Protein AF-A0A2V5QL11-F1 (afdb_monomer_lite)

Secondary structure (DSSP, 8-state):
--EEEE-SSSEEEEEEP-TT--TTHHHHTTHHHHHHHHHHTTSEEEEEE---TTTTTT-TTS-HHHHHHHHHHHHHHIIIIIHHHHHHHH--TTPPPEEEESTHHHHHHHH-

Sequence (112 aa):
MGVAIYGNYGGPILAFPTSCGDESEMEGQSMIRTLSPYIEQGRIRIFCINGVQSDSFNNKGAHPFHRSWMQAQYDAYVANEVFPFIDSQCQTPGIGIATLGASLGAYHAANT

pLDDT: mean 95.73, std 3.09, range [77.44, 98.44]

Foldseek 3Di:
DDKDKFAQAAQAEEFEEAVVDAQCRCVVVCVCVVCVVCRVVRHYMYIGGGDQCCQAPVVPVDDNVRNVVSVVVVVCCCVPPVVVVVCVSHVDPPRDYQYDYDHVSVVVSVPD

Structure (mmCIF, N/CA/C/O backbone):
data_AF-A0A2V5QL11-F1
#
_entry.id   AF-A0A2V5QL11-F1
#
loop_
_atom_site.group_PDB
_atom_site.id
_atom_site.type_symbol
_atom_site.label_atom_id
_atom_site.label_alt_id
_atom_site.label_comp_id
_atom_site.label_asym_id
_atom_site.label_entity_id
_atom_site.label_seq_id
_atom_site.pdbx_PDB_ins_code
_atom_site.Cartn_x
_atom_site.Cartn_y
_atom_site.Cartn_z
_atom_site.occupancy
_atom_site.B_iso_or_equiv
_atom_site.auth_seq_id
_atom_site.auth_comp_id
_atom_site.auth_asym_id
_atom_site.auth_atom_id
_atom_site.pdbx_PDB_model_num
ATOM 1 N N . MET A 1 1 ? 12.010 -0.251 3.683 1.00 77.44 1 MET A N 1
ATOM 2 C CA . MET A 1 1 ? 11.286 0.928 3.151 1.00 77.44 1 MET A CA 1
ATOM 3 C C . MET A 1 1 ? 10.489 1.546 4.296 1.00 77.44 1 MET A C 1
ATOM 5 O O . MET A 1 1 ? 10.244 0.836 5.265 1.00 77.44 1 MET A O 1
ATOM 9 N N . GLY A 1 2 ? 10.173 2.844 4.251 1.00 84.81 2 GLY A N 1
ATOM 10 C CA . GLY A 1 2 ? 9.395 3.508 5.306 1.00 84.81 2 GLY A CA 1
ATOM 11 C C . GLY A 1 2 ? 7.898 3.185 5.235 1.00 84.81 2 GLY A C 1
ATOM 12 O O . GLY A 1 2 ? 7.394 2.803 4.176 1.00 84.81 2 GLY A O 1
ATOM 13 N N . VAL A 1 3 ? 7.200 3.332 6.368 1.00 96.00 3 VAL A N 1
ATOM 14 C CA . VAL A 1 3 ? 5.732 3.267 6.463 1.00 96.00 3 VAL A CA 1
ATOM 15 C C . VAL A 1 3 ? 5.245 4.482 7.252 1.00 96.00 3 VAL A C 1
ATOM 17 O O . VAL A 1 3 ? 5.572 4.618 8.432 1.00 96.00 3 VAL A O 1
ATOM 20 N N . ALA A 1 4 ? 4.465 5.356 6.618 1.00 97.50 4 ALA A N 1
ATOM 21 C CA . ALA A 1 4 ? 3.793 6.461 7.298 1.00 97.50 4 ALA A CA 1
ATOM 22 C C . ALA A 1 4 ? 2.420 5.995 7.801 1.00 97.50 4 ALA A C 1
ATOM 24 O O . ALA A 1 4 ? 1.672 5.340 7.075 1.00 97.50 4 ALA A O 1
ATOM 25 N N . ILE A 1 5 ? 2.094 6.301 9.058 1.00 97.88 5 ILE A N 1
ATOM 26 C CA . ILE A 1 5 ? 0.895 5.785 9.729 1.00 97.88 5 ILE A CA 1
ATOM 27 C C . ILE A 1 5 ? 0.055 6.953 10.223 1.00 97.88 5 ILE A C 1
ATOM 29 O O . ILE A 1 5 ? 0.537 7.795 10.980 1.00 97.88 5 ILE A O 1
ATOM 33 N N . TYR A 1 6 ? -1.220 6.959 9.845 1.00 98.06 6 TYR A N 1
ATOM 34 C CA . TYR A 1 6 ? -2.176 7.988 10.232 1.00 98.06 6 TYR A CA 1
ATOM 35 C C . TYR A 1 6 ? -3.384 7.352 10.925 1.00 98.06 6 TYR A C 1
ATOM 37 O O . TYR A 1 6 ? -4.075 6.502 10.359 1.00 98.06 6 TYR A O 1
ATOM 45 N N . GLY A 1 7 ? -3.646 7.791 12.158 1.00 96.69 7 GLY A N 1
ATOM 46 C CA . GLY A 1 7 ? -4.711 7.269 13.014 1.00 96.69 7 GLY A CA 1
ATOM 47 C C . GLY A 1 7 ? -4.247 6.198 14.001 1.00 96.69 7 GLY A C 1
ATOM 48 O O . GLY A 1 7 ? -3.243 5.514 13.797 1.00 96.69 7 GLY A O 1
ATOM 49 N N . ASN A 1 8 ? -5.021 6.051 15.078 1.00 94.38 8 ASN A N 1
ATOM 50 C CA . ASN A 1 8 ? -4.753 5.091 16.156 1.00 94.38 8 ASN A CA 1
ATOM 51 C C . ASN A 1 8 ? -5.666 3.856 16.086 1.00 94.38 8 ASN A C 1
ATOM 53 O O . ASN A 1 8 ? -5.244 2.760 16.442 1.00 9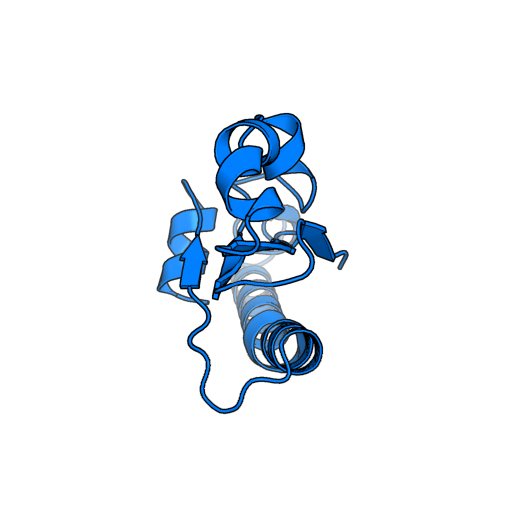4.38 8 ASN A O 1
ATOM 57 N N . TYR A 1 9 ? -6.899 4.024 15.600 1.00 93.50 9 TYR A N 1
ATOM 58 C CA . TYR A 1 9 ? -7.943 2.996 15.562 1.00 93.50 9 TYR A CA 1
ATOM 59 C C . TYR A 1 9 ? -8.727 3.067 14.248 1.00 93.50 9 TYR A C 1
ATOM 61 O O . TYR A 1 9 ? -8.706 4.095 13.572 1.00 93.50 9 TYR A O 1
ATOM 69 N N . GLY A 1 10 ? -9.440 1.992 13.912 1.00 95.25 10 GLY A N 1
ATOM 70 C CA . GLY A 1 10 ? -10.336 1.928 12.756 1.00 95.25 10 GLY A CA 1
ATOM 71 C C . GLY A 1 10 ? -9.971 0.836 11.759 1.00 95.25 10 GLY A C 1
ATOM 72 O O . GLY A 1 10 ? -9.027 0.074 11.968 1.00 95.25 10 GLY A O 1
ATOM 73 N N . GLY A 1 11 ? -10.740 0.765 10.669 1.00 97.56 11 GLY A N 1
ATOM 74 C CA . GLY A 1 11 ? -10.472 -0.162 9.571 1.00 97.56 11 GLY A CA 1
ATOM 75 C C . GLY A 1 11 ? -9.126 0.156 8.904 1.00 97.56 11 GLY A C 1
ATOM 76 O O . GLY A 1 11 ? -8.943 1.304 8.482 1.00 97.56 11 GLY A O 1
ATOM 77 N N . PRO A 1 12 ? -8.186 -0.804 8.824 1.00 98.06 12 PRO A N 1
ATOM 78 C CA . PRO A 1 12 ? -6.879 -0.574 8.227 1.00 98.06 12 PRO A CA 1
ATOM 79 C C . PRO A 1 12 ? -6.975 -0.435 6.707 1.00 98.06 12 PRO A C 1
ATOM 81 O O . PRO A 1 12 ? -7.619 -1.236 6.026 1.00 98.06 12 PRO A O 1
ATOM 84 N N . ILE A 1 13 ? -6.297 0.583 6.184 1.00 98.44 13 ILE A N 1
ATOM 85 C CA . ILE A 1 13 ? -6.163 0.868 4.758 1.00 98.44 13 ILE A CA 1
ATOM 86 C C . ILE A 1 13 ? -4.673 0.913 4.418 1.00 98.44 13 ILE A C 1
ATOM 88 O O . ILE A 1 13 ? -3.958 1.779 4.920 1.00 98.44 13 ILE A O 1
ATOM 92 N N . LEU A 1 14 ? -4.214 0.012 3.553 1.00 98.38 14 LEU A N 1
ATOM 93 C CA . LEU A 1 14 ? -2.885 0.053 2.949 1.00 98.38 14 LEU A CA 1
ATOM 94 C C . LEU A 1 14 ? -2.926 0.925 1.687 1.00 98.38 14 LEU A C 1
ATOM 96 O O . LEU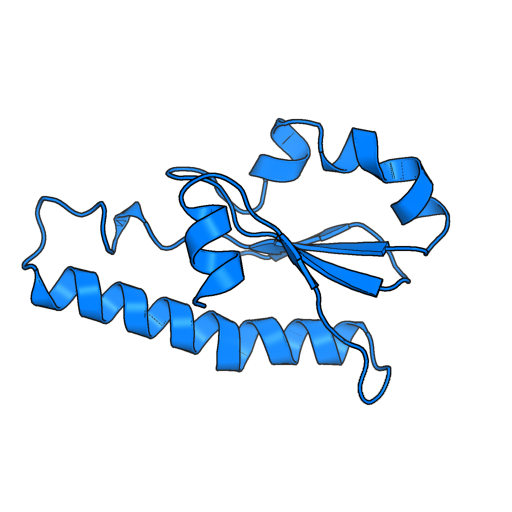 A 1 14 ? -3.621 0.604 0.723 1.00 98.38 14 LEU A O 1
ATOM 100 N N . ALA A 1 15 ? -2.188 2.029 1.702 1.00 98.19 15 ALA A N 1
ATOM 101 C CA . ALA A 1 15 ? -2.123 3.011 0.633 1.00 98.19 15 ALA A CA 1
ATOM 102 C C . ALA A 1 15 ? -0.819 2.875 -0.169 1.00 98.19 15 ALA A C 1
ATOM 104 O O . ALA A 1 15 ? 0.279 3.058 0.364 1.00 98.19 15 ALA A O 1
ATOM 105 N N . PHE A 1 16 ? -0.963 2.593 -1.462 1.00 97.81 16 PHE A N 1
ATOM 106 C CA . PHE A 1 16 ? 0.127 2.535 -2.429 1.00 97.81 16 PHE A CA 1
ATOM 107 C C . PHE A 1 16 ? 0.303 3.889 -3.134 1.00 97.81 16 PHE A C 1
ATOM 109 O O . PHE A 1 16 ? -0.697 4.498 -3.542 1.00 97.81 16 PHE A O 1
ATOM 116 N N . PRO A 1 17 ? 1.550 4.346 -3.328 1.00 96.50 17 PRO A N 1
ATOM 117 C CA . PRO A 1 17 ? 1.832 5.599 -4.010 1.00 96.50 17 PRO A CA 1
ATOM 118 C C . PRO A 1 17 ? 1.611 5.464 -5.520 1.00 96.50 17 PRO A C 1
ATOM 120 O O . PRO A 1 17 ? 1.582 4.364 -6.085 1.00 96.50 17 PRO A O 1
ATOM 123 N N . THR A 1 18 ? 1.463 6.594 -6.202 1.00 95.12 18 THR A N 1
ATOM 124 C CA . THR A 1 18 ? 1.505 6.645 -7.662 1.00 95.12 18 THR A CA 1
ATOM 125 C C . THR A 1 18 ? 2.942 6.453 -8.170 1.00 95.12 18 THR A C 1
ATOM 127 O O . THR A 1 18 ? 3.905 6.311 -7.413 1.00 95.12 18 THR A O 1
ATOM 130 N N . SER A 1 19 ? 3.118 6.418 -9.493 1.00 90.62 19 SER A N 1
ATOM 131 C CA . SER A 1 19 ? 4.455 6.375 -10.093 1.00 90.62 19 SER A CA 1
ATOM 132 C C . SER A 1 19 ? 5.309 7.555 -9.617 1.00 90.62 19 SER A C 1
ATOM 134 O O . SER A 1 19 ? 4.898 8.701 -9.765 1.00 90.62 19 SER A O 1
ATOM 136 N N . CYS A 1 20 ? 6.526 7.267 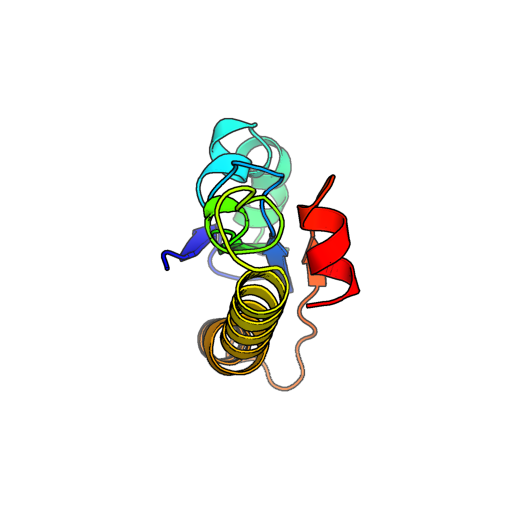-9.144 1.00 85.38 20 CYS A N 1
ATOM 137 C CA . CYS A 1 20 ? 7.471 8.246 -8.580 1.00 85.38 20 CYS A CA 1
ATOM 138 C C . CYS A 1 20 ? 7.034 8.892 -7.254 1.00 85.38 20 CYS A C 1
ATOM 140 O O . CYS A 1 20 ? 7.701 9.823 -6.806 1.00 85.38 20 CYS A O 1
ATOM 142 N N . GLY A 1 21 ? 5.948 8.420 -6.646 1.00 92.44 21 GLY A N 1
ATOM 143 C CA . GLY A 1 21 ? 5.586 8.777 -5.284 1.00 92.44 21 GLY A CA 1
ATOM 144 C C . GLY A 1 21 ? 6.263 7.893 -4.242 1.00 92.44 21 GLY A C 1
ATOM 145 O O . GLY A 1 21 ? 6.974 6.939 -4.565 1.00 92.44 21 GLY A O 1
ATOM 146 N N . ASP A 1 22 ? 6.009 8.224 -2.983 1.00 94.50 22 ASP A N 1
ATOM 147 C CA . ASP A 1 22 ? 6.547 7.557 -1.804 1.00 94.50 22 ASP A CA 1
ATOM 148 C C . ASP A 1 22 ? 5.507 7.547 -0.667 1.00 94.50 22 ASP A C 1
ATOM 150 O O . ASP A 1 22 ? 4.350 7.939 -0.848 1.00 94.50 22 ASP A O 1
ATOM 154 N N . GLU A 1 23 ? 5.906 7.107 0.525 1.00 96.44 23 GLU A N 1
ATOM 155 C CA . GLU A 1 23 ? 5.025 7.035 1.692 1.00 96.44 23 GLU A CA 1
ATOM 156 C C . GLU A 1 23 ? 4.425 8.391 2.121 1.00 96.44 23 GLU A C 1
ATOM 158 O O . GLU A 1 23 ? 3.407 8.410 2.815 1.00 96.44 23 GLU A O 1
ATOM 163 N N . SER A 1 24 ? 5.012 9.518 1.703 1.00 96.38 24 SER A N 1
ATOM 164 C CA . SER A 1 24 ? 4.547 10.871 2.030 1.00 96.38 24 SER A CA 1
ATOM 165 C C . SER A 1 24 ? 3.538 11.430 1.022 1.00 96.38 24 SER A C 1
ATOM 167 O O . SER A 1 24 ? 2.891 12.446 1.292 1.00 96.38 24 SER A O 1
ATOM 169 N N . GLU A 1 25 ? 3.346 10.766 -0.123 1.00 96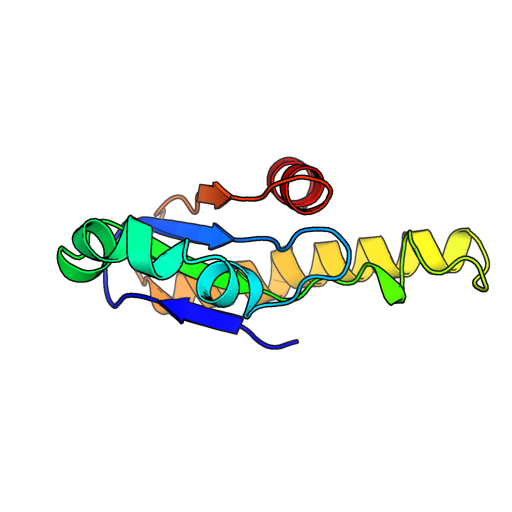.25 25 GLU A N 1
ATOM 170 C CA . GLU A 1 25 ? 2.532 11.277 -1.229 1.00 96.25 25 GLU A CA 1
ATOM 171 C C . GLU A 1 25 ? 1.093 11.597 -0.801 1.00 96.25 25 GLU A C 1
ATOM 173 O O . GLU A 1 25 ? 0.555 12.649 -1.151 1.00 96.25 25 GLU A O 1
ATOM 178 N N . MET A 1 26 ? 0.476 10.721 -0.004 1.00 96.81 26 MET A N 1
ATOM 179 C CA . MET A 1 26 ? -0.902 10.909 0.462 1.00 96.81 26 MET A CA 1
ATOM 180 C C . MET A 1 26 ? -1.049 12.157 1.340 1.00 96.81 26 MET A C 1
ATOM 182 O O . MET A 1 26 ? -2.067 12.850 1.279 1.00 96.81 26 MET A O 1
ATOM 186 N N . GLU A 1 27 ? -0.045 12.468 2.158 1.00 96.50 27 GLU A N 1
ATOM 187 C CA . GLU A 1 27 ? -0.030 13.692 2.959 1.00 96.50 27 GLU A CA 1
ATOM 188 C C . GLU A 1 27 ? 0.246 14.914 2.081 1.00 96.50 27 GLU A C 1
ATOM 190 O O . GLU A 1 27 ? -0.521 15.880 2.121 1.00 96.50 27 GLU A O 1
ATOM 195 N N . GLY A 1 28 ? 1.264 14.837 1.219 1.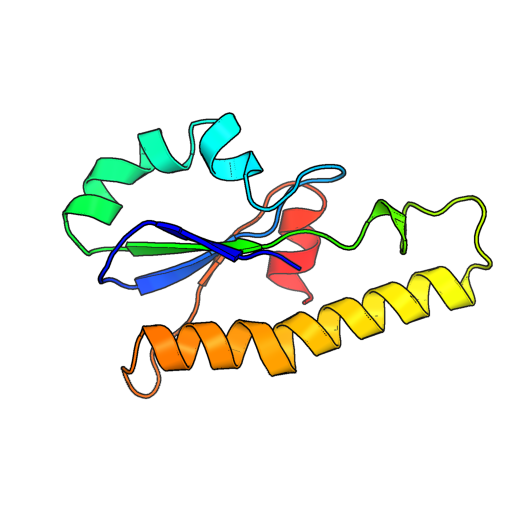00 96.56 28 GLY A N 1
ATOM 196 C CA . GLY A 1 28 ? 1.631 15.906 0.288 1.00 96.56 28 GLY A CA 1
ATOM 197 C C . GLY A 1 28 ? 0.495 16.303 -0.661 1.00 96.56 28 GLY A C 1
ATOM 198 O O . GLY A 1 28 ? 0.342 17.480 -0.986 1.00 96.56 28 GLY A O 1
ATOM 199 N N . GLN A 1 29 ? -0.360 15.353 -1.047 1.00 96.12 29 GLN A N 1
ATOM 200 C CA . GLN A 1 29 ? -1.540 15.584 -1.890 1.00 96.12 29 GLN A CA 1
ATOM 201 C C . GLN A 1 29 ? -2.828 15.850 -1.095 1.00 96.12 29 GLN A C 1
ATOM 203 O O . GLN A 1 29 ? -3.925 15.828 -1.650 1.00 96.12 29 GLN A O 1
ATOM 208 N N . SER A 1 30 ? -2.722 16.139 0.206 1.00 97.06 30 SER A N 1
ATOM 209 C CA . SER A 1 30 ? -3.856 16.452 1.086 1.00 97.06 30 SER A CA 1
ATOM 210 C C . SER A 1 30 ? -4.886 15.328 1.260 1.00 97.06 30 SER A C 1
ATOM 212 O O . SER A 1 30 ? -5.957 15.581 1.811 1.00 97.06 30 SER A O 1
ATOM 214 N N . MET A 1 31 ? -4.591 14.084 0.867 1.00 97.19 31 MET A N 1
ATOM 215 C CA . MET A 1 31 ? -5.500 12.951 1.083 1.00 97.19 31 MET A CA 1
ATOM 216 C C . MET A 1 31 ? -5.715 12.710 2.579 1.00 97.19 31 MET A C 1
ATOM 218 O O . MET A 1 31 ? -6.853 12.593 3.031 1.00 97.19 31 MET A O 1
ATOM 222 N N . ILE A 1 32 ? -4.635 12.739 3.368 1.00 97.88 32 ILE A N 1
ATOM 223 C CA . ILE A 1 32 ? -4.710 12.600 4.831 1.00 97.88 32 ILE A CA 1
ATOM 224 C C . ILE A 1 32 ? -5.553 13.719 5.446 1.00 97.88 32 ILE A C 1
ATOM 226 O O . ILE A 1 32 ? -6.426 13.453 6.268 1.00 97.88 32 ILE A O 1
ATOM 230 N N . ARG A 1 33 ? -5.358 14.967 4.999 1.00 98.06 33 ARG A N 1
ATOM 231 C CA . ARG A 1 33 ? -6.154 16.114 5.456 1.00 98.06 33 ARG A CA 1
ATOM 232 C C . ARG A 1 33 ? -7.634 15.958 5.107 1.00 98.06 33 ARG A C 1
ATOM 234 O O . ARG A 1 33 ? -8.483 16.217 5.951 1.00 98.06 33 ARG A O 1
ATOM 241 N N . THR A 1 34 ? -7.953 15.535 3.887 1.00 98.19 34 THR A N 1
ATOM 242 C CA . THR A 1 34 ? -9.338 15.309 3.446 1.00 98.19 34 THR A CA 1
ATOM 243 C C . THR A 1 34 ? -10.016 14.202 4.256 1.00 98.19 34 THR A C 1
ATOM 245 O O . THR A 1 34 ? -11.208 14.290 4.551 1.00 98.19 34 THR A O 1
ATOM 248 N N . LEU A 1 35 ? -9.263 13.174 4.649 1.00 97.81 35 LEU A N 1
ATOM 249 C CA . LEU A 1 35 ? -9.763 12.035 5.416 1.00 97.81 35 LEU A CA 1
ATOM 250 C C . LEU A 1 35 ? -9.676 12.222 6.939 1.00 97.81 35 LEU A C 1
ATOM 252 O O . LEU A 1 35 ? -10.176 11.364 7.672 1.00 97.81 35 LEU A O 1
ATOM 256 N N . SER A 1 36 ? -9.109 13.334 7.423 1.00 98.00 36 SER A N 1
ATOM 257 C CA . SER A 1 36 ? -8.861 13.566 8.851 1.00 98.00 36 SER A CA 1
ATOM 258 C C . SER A 1 36 ? -10.098 13.374 9.735 1.00 98.00 36 SER A C 1
ATOM 260 O O . SER A 1 36 ? -9.960 12.696 10.750 1.00 98.00 36 SER A O 1
ATOM 262 N N . PRO A 1 37 ? -11.327 13.788 9.345 1.00 98.38 37 PRO A N 1
ATOM 263 C CA . PRO A 1 37 ? -12.504 13.555 10.180 1.00 98.38 37 PRO A CA 1
ATOM 264 C C . PRO A 1 37 ? -12.766 12.068 10.457 1.00 98.38 37 PRO A C 1
ATOM 266 O O . PRO A 1 37 ? -13.202 11.709 11.546 1.00 98.38 37 PRO A O 1
ATOM 269 N N . TYR A 1 38 ? -12.486 11.182 9.497 1.00 98.25 38 TYR A N 1
ATOM 270 C CA . TYR A 1 38 ? -12.661 9.736 9.665 1.00 98.25 38 TYR A CA 1
ATOM 271 C C . TYR A 1 38 ? -11.520 9.107 10.470 1.00 98.25 38 TYR A C 1
ATOM 273 O O . TYR A 1 38 ? -11.759 8.174 11.238 1.00 98.25 38 TYR A O 1
ATOM 281 N N . ILE A 1 39 ? -10.301 9.622 10.297 1.00 98.19 39 ILE A N 1
ATOM 282 C CA . ILE A 1 39 ? -9.111 9.198 11.044 1.00 98.19 39 ILE A CA 1
ATOM 283 C C . ILE A 1 39 ? -9.268 9.569 12.526 1.00 98.19 39 ILE A C 1
ATOM 285 O O . ILE A 1 39 ? -9.098 8.726 13.404 1.00 98.19 39 ILE A O 1
ATOM 289 N N . GLU A 1 40 ? -9.658 10.812 12.810 1.00 97.88 40 GLU A N 1
ATOM 290 C CA . GLU A 1 40 ? -9.858 11.349 14.161 1.00 97.88 40 GLU A CA 1
ATOM 291 C C . GLU A 1 40 ? -11.019 10.662 14.891 1.00 97.88 40 GLU A C 1
ATOM 293 O O . GLU A 1 40 ? -10.933 10.405 16.090 1.00 97.88 40 GLU A O 1
ATOM 298 N N . GLN A 1 41 ? -12.081 10.289 14.168 1.00 97.81 41 GLN A N 1
ATOM 299 C CA . GLN A 1 41 ? -13.188 9.488 14.707 1.00 97.81 41 GLN A CA 1
ATOM 300 C C . GLN A 1 41 ? -12.821 8.010 14.932 1.00 97.81 41 GLN A C 1
ATOM 302 O O . GLN A 1 41 ? -13.668 7.240 15.384 1.00 97.81 41 GLN A O 1
ATOM 307 N N . GLY A 1 42 ? -11.602 7.584 14.583 1.00 96.50 42 GLY A N 1
ATOM 308 C CA . GLY A 1 42 ? -11.169 6.191 14.696 1.00 96.50 42 GLY A CA 1
ATOM 309 C C . GLY A 1 42 ? -11.929 5.241 13.768 1.00 96.50 42 GLY A C 1
ATOM 310 O O . GLY A 1 42 ? -12.078 4.062 14.078 1.00 96.50 42 GLY A O 1
ATOM 311 N N . ARG A 1 43 ? -12.462 5.747 12.647 1.00 97.12 43 ARG A N 1
ATOM 312 C CA . ARG A 1 43 ? -13.196 4.935 11.661 1.00 97.12 43 ARG A CA 1
ATOM 313 C C . ARG A 1 43 ? -12.253 4.240 10.692 1.00 97.12 43 ARG A C 1
ATOM 315 O O . ARG A 1 43 ? -12.524 3.109 10.294 1.00 97.12 43 ARG A O 1
ATOM 322 N N . ILE A 1 44 ? -11.163 4.908 10.326 1.00 97.75 44 ILE A N 1
ATOM 323 C CA . ILE A 1 44 ? -10.139 4.387 9.420 1.00 97.75 44 ILE A CA 1
ATOM 324 C C . ILE A 1 44 ? -8.747 4.658 9.981 1.00 97.75 44 ILE A C 1
ATOM 326 O O . ILE A 1 44 ? -8.523 5.664 10.655 1.00 97.75 44 ILE A O 1
ATOM 330 N N . ARG A 1 45 ? -7.808 3.781 9.634 1.00 97.88 45 ARG A N 1
ATOM 331 C CA . ARG A 1 45 ? -6.382 3.936 9.914 1.00 97.88 45 ARG A CA 1
ATOM 332 C C . ARG A 1 45 ? -5.611 3.693 8.625 1.00 97.88 45 ARG A C 1
ATOM 334 O O . ARG A 1 45 ? -5.820 2.668 7.985 1.00 97.88 45 ARG A O 1
ATOM 341 N N . ILE A 1 46 ? -4.761 4.633 8.227 1.00 98.38 46 ILE A N 1
ATOM 342 C CA . ILE A 1 46 ? -4.099 4.608 6.917 1.00 98.38 46 ILE A CA 1
ATOM 343 C C . ILE A 1 46 ? -2.611 4.316 7.101 1.00 98.38 46 ILE A C 1
ATOM 345 O O . ILE A 1 46 ? -1.947 4.965 7.908 1.00 98.38 46 ILE A O 1
ATOM 349 N N . PHE A 1 47 ? -2.105 3.354 6.335 1.00 98.38 47 PHE A N 1
ATOM 350 C CA . PHE A 1 47 ? -0.705 2.953 6.269 1.00 98.38 47 PHE A CA 1
ATOM 351 C C . PHE A 1 47 ? -0.197 3.229 4.856 1.00 98.38 47 PHE A C 1
ATOM 353 O O . PHE A 1 47 ? -0.576 2.531 3.920 1.00 98.38 47 PHE A O 1
ATOM 360 N N . CYS A 1 48 ? 0.632 4.252 4.686 1.00 98.25 48 CYS A N 1
ATOM 361 C CA . CYS A 1 48 ? 1.232 4.596 3.401 1.00 98.25 48 CYS A CA 1
ATOM 362 C C . CYS A 1 48 ? 2.617 3.962 3.304 1.00 98.25 48 CYS A C 1
ATOM 364 O O . CYS A 1 48 ? 3.430 4.120 4.217 1.00 98.25 48 CYS A O 1
ATOM 366 N N . ILE A 1 49 ? 2.896 3.266 2.205 1.00 97.50 49 ILE A N 1
ATOM 367 C CA . ILE A 1 49 ? 4.201 2.641 1.960 1.00 97.50 49 ILE A CA 1
ATOM 368 C C . ILE A 1 49 ? 4.904 3.282 0.769 1.00 97.50 49 ILE A C 1
ATOM 370 O O . ILE A 1 49 ? 4.275 3.928 -0.063 1.00 97.50 49 ILE A O 1
ATOM 374 N N . ASN A 1 50 ? 6.212 3.075 0.667 1.00 95.25 50 ASN A N 1
ATOM 375 C CA . ASN A 1 50 ? 6.964 3.455 -0.523 1.00 95.25 50 ASN A CA 1
ATOM 376 C C . ASN A 1 50 ? 6.739 2.444 -1.675 1.00 95.25 50 ASN A C 1
ATOM 378 O O . ASN A 1 50 ? 6.292 1.312 -1.455 1.00 95.25 50 ASN A O 1
ATOM 382 N N . GLY A 1 51 ? 7.059 2.839 -2.906 1.00 92.62 51 GLY A N 1
ATOM 383 C CA . GLY A 1 51 ? 7.038 1.986 -4.095 1.00 92.62 51 GLY A CA 1
ATOM 384 C C . GLY A 1 51 ? 8.431 1.482 -4.494 1.00 92.62 51 GLY A C 1
ATOM 385 O O . GLY A 1 51 ? 9.451 1.972 -4.024 1.00 92.62 51 GLY A O 1
ATOM 386 N N . VAL A 1 52 ? 8.481 0.507 -5.406 1.00 93.94 52 VAL A N 1
ATOM 387 C CA . VAL A 1 52 ? 9.734 -0.060 -5.962 1.00 93.94 52 VAL A CA 1
ATOM 388 C C . VAL A 1 52 ? 9.987 0.382 -7.411 1.00 93.94 52 VAL A C 1
ATOM 390 O O . VAL A 1 52 ? 10.803 -0.183 -8.140 1.00 93.94 52 VAL A O 1
ATOM 393 N N . GLN A 1 53 ? 9.224 1.359 -7.901 1.00 90.94 53 GLN A N 1
ATOM 394 C CA . GLN A 1 53 ? 9.070 1.598 -9.336 1.00 90.94 53 GLN A CA 1
ATOM 395 C C . GLN A 1 53 ? 10.381 1.976 -10.043 1.00 90.94 53 GLN A C 1
ATOM 397 O O . GLN A 1 53 ? 10.604 1.558 -11.183 1.00 90.94 53 GLN A O 1
ATOM 402 N N . SER A 1 54 ? 11.252 2.745 -9.381 1.00 92.50 54 SER A N 1
ATOM 403 C CA . SER A 1 54 ? 12.560 3.159 -9.908 1.00 92.50 54 SER A CA 1
ATOM 404 C C . SER A 1 54 ? 13.515 1.992 -10.137 1.00 92.50 54 SER A C 1
ATOM 406 O O . SER A 1 54 ? 14.306 2.050 -11.075 1.00 92.50 54 SER A O 1
ATOM 408 N N . ASP A 1 55 ? 13.403 0.937 -9.330 1.00 93.00 55 ASP A N 1
ATOM 409 C CA . ASP A 1 55 ? 14.275 -0.239 -9.386 1.00 93.00 55 ASP A CA 1
ATOM 410 C C . ASP A 1 55 ? 13.656 -1.389 -10.196 1.00 93.00 55 ASP A C 1
ATOM 412 O O . ASP A 1 55 ? 14.368 -2.256 -10.701 1.00 93.00 55 ASP A O 1
ATOM 416 N N . SER A 1 56 ? 12.333 -1.364 -10.386 1.00 94.38 56 SER A N 1
ATOM 417 C CA . SER A 1 56 ? 11.554 -2.387 -11.091 1.00 94.38 56 SER A CA 1
ATOM 418 C C . SER A 1 56 ? 11.088 -1.921 -12.480 1.00 94.38 56 SER A C 1
ATOM 420 O O . SER A 1 56 ? 11.896 -1.713 -13.391 1.00 94.38 56 SER A O 1
ATOM 422 N N . PHE A 1 57 ? 9.781 -1.781 -12.714 1.00 91.69 57 PHE A N 1
ATOM 423 C CA . PHE A 1 57 ? 9.219 -1.569 -14.041 1.00 91.69 57 PHE A CA 1
ATOM 424 C C . PHE A 1 57 ? 9.678 -0.272 -14.705 1.00 91.69 57 PHE A C 1
ATOM 426 O O . PHE A 1 57 ? 9.755 -0.253 -15.933 1.00 91.69 57 PHE A O 1
ATOM 433 N N . ASN A 1 58 ? 10.051 0.778 -13.972 1.00 92.69 58 ASN A N 1
ATOM 434 C CA . ASN A 1 58 ? 10.558 2.005 -14.594 1.00 92.69 58 ASN A CA 1
ATOM 435 C C . ASN A 1 58 ? 12.081 2.027 -14.778 1.00 92.69 58 ASN A C 1
ATOM 437 O O . ASN A 1 58 ? 12.603 2.972 -15.373 1.00 92.69 58 ASN A O 1
ATOM 441 N N . ASN A 1 59 ? 12.802 0.992 -14.336 1.00 95.00 59 ASN A N 1
ATOM 442 C CA . ASN A 1 59 ? 14.244 0.907 -14.529 1.00 95.00 59 ASN A CA 1
ATOM 443 C C . ASN A 1 59 ? 14.588 0.541 -15.983 1.00 95.00 59 ASN A C 1
ATOM 445 O O . ASN A 1 59 ? 14.868 -0.611 -16.312 1.00 95.00 59 ASN A O 1
ATOM 449 N N . LYS A 1 60 ? 14.562 1.530 -16.883 1.00 95.25 60 LYS A N 1
ATOM 450 C CA . LYS A 1 60 ? 14.840 1.339 -18.321 1.00 95.25 60 LYS A CA 1
ATOM 451 C C . LYS A 1 60 ? 16.286 0.920 -18.620 1.00 95.25 60 LYS A C 1
ATOM 453 O O . LYS A 1 60 ? 16.550 0.468 -19.729 1.00 95.25 60 LYS A O 1
ATOM 458 N N . GLY A 1 61 ? 17.199 1.080 -17.659 1.00 97.06 61 GLY A N 1
ATOM 459 C CA . GLY A 1 61 ? 18.595 0.651 -17.778 1.00 97.06 61 GLY A CA 1
ATOM 460 C C . GLY A 1 61 ? 18.832 -0.805 -17.371 1.00 97.06 61 GLY A C 1
ATOM 461 O O . GLY A 1 61 ? 19.861 -1.375 -17.726 1.00 97.06 61 GLY A O 1
ATOM 462 N N . ALA A 1 62 ? 17.896 -1.423 -16.646 1.00 97.19 62 ALA A N 1
ATOM 463 C CA . ALA A 1 62 ? 18.032 -2.794 -16.181 1.00 97.19 62 ALA A CA 1
ATOM 464 C C . ALA A 1 62 ? 17.523 -3.823 -17.197 1.00 97.19 62 ALA A C 1
ATOM 466 O O . ALA A 1 62 ? 16.572 -3.598 -17.952 1.00 97.19 62 ALA A O 1
ATOM 467 N N . HIS A 1 63 ? 18.119 -5.016 -17.148 1.00 98.12 63 HIS A N 1
ATOM 468 C CA . HIS A 1 63 ? 17.639 -6.168 -17.904 1.00 98.12 63 HIS A CA 1
ATOM 469 C C . HIS A 1 63 ? 16.174 -6.493 -17.527 1.00 98.12 63 HIS A C 1
ATOM 471 O O . HIS A 1 63 ? 15.848 -6.465 -16.337 1.00 98.12 63 HIS A O 1
ATOM 477 N N . PRO A 1 64 ? 15.287 -6.858 -18.479 1.00 97.12 64 PRO A N 1
ATOM 478 C CA . PRO A 1 64 ? 13.873 -7.138 -18.198 1.00 97.12 64 PRO A CA 1
ATOM 479 C C . PRO A 1 64 ? 13.634 -8.111 -17.038 1.00 97.12 64 PRO A C 1
ATOM 481 O O . PRO A 1 64 ? 12.781 -7.853 -16.196 1.00 97.12 64 PRO A O 1
ATOM 484 N N . PHE A 1 65 ? 14.444 -9.171 -16.945 1.00 97.69 65 PHE A N 1
ATOM 485 C CA . PHE A 1 65 ? 14.377 -10.128 -15.834 1.00 97.69 65 PHE A CA 1
ATOM 486 C C . PHE A 1 65 ? 14.620 -9.480 -14.462 1.00 97.69 65 PHE A C 1
ATOM 488 O O . PHE A 1 65 ? 13.916 -9.790 -13.507 1.00 97.69 65 PHE A O 1
ATOM 495 N N . HIS A 1 66 ? 15.588 -8.564 -14.355 1.00 98.06 66 HIS A N 1
ATOM 496 C CA . HIS A 1 66 ? 15.871 -7.876 -13.095 1.00 98.06 66 HIS A CA 1
ATOM 497 C C . HIS A 1 66 ? 14.681 -7.015 -12.664 1.00 98.06 66 HIS A C 1
ATOM 499 O O . HIS A 1 66 ? 14.291 -7.043 -11.504 1.00 98.06 66 HIS A O 1
ATOM 505 N N . ARG A 1 67 ? 14.046 -6.325 -13.617 1.00 97.56 67 ARG A N 1
ATOM 506 C CA . ARG A 1 67 ? 12.873 -5.478 -13.359 1.00 97.56 67 ARG A CA 1
ATOM 507 C C . ARG A 1 67 ? 11.703 -6.288 -12.798 1.00 97.56 67 ARG A C 1
ATOM 509 O O . ARG A 1 67 ? 11.115 -5.892 -11.798 1.00 97.56 67 ARG A O 1
ATOM 516 N N . SER A 1 68 ? 11.392 -7.432 -13.414 1.00 96.50 68 SER A N 1
ATOM 517 C CA . SER A 1 68 ? 10.350 -8.342 -12.917 1.00 96.50 68 SER A CA 1
ATOM 518 C C . SER A 1 68 ? 10.731 -9.006 -11.595 1.00 96.50 68 SER A C 1
ATOM 520 O O . SER A 1 68 ? 9.871 -9.212 -10.747 1.00 96.50 68 SER A O 1
ATOM 522 N N . TRP A 1 69 ? 12.013 -9.323 -11.399 1.00 97.94 69 TRP A N 1
ATOM 523 C CA . TRP A 1 69 ? 12.495 -9.896 -10.146 1.00 97.94 69 TRP A CA 1
ATOM 524 C C . TRP A 1 69 ? 12.352 -8.904 -8.987 1.00 97.94 69 TRP A C 1
ATOM 526 O O . TRP A 1 69 ? 11.806 -9.279 -7.954 1.00 97.94 69 TRP A O 1
ATOM 536 N N . MET A 1 70 ? 12.735 -7.637 -9.178 1.00 97.31 70 MET A N 1
ATOM 537 C CA . MET A 1 70 ? 12.536 -6.572 -8.186 1.00 97.31 70 MET A CA 1
ATOM 538 C C . MET A 1 70 ? 11.057 -6.358 -7.858 1.00 97.31 70 MET A C 1
ATOM 540 O O . MET A 1 70 ? 10.720 -6.189 -6.689 1.00 97.31 70 MET A O 1
ATOM 544 N N . GLN A 1 71 ? 10.171 -6.423 -8.858 1.00 96.38 71 GLN A N 1
ATOM 545 C CA . GLN A 1 71 ? 8.730 -6.373 -8.606 1.00 96.38 71 GLN A CA 1
ATOM 546 C C . GLN A 1 71 ? 8.276 -7.540 -7.718 1.00 96.38 71 GLN A C 1
ATOM 548 O O . GLN A 1 71 ? 7.612 -7.314 -6.715 1.00 96.38 71 GLN A O 1
ATOM 553 N N . ALA A 1 72 ? 8.696 -8.770 -8.025 1.00 97.19 72 ALA A N 1
ATOM 554 C CA . ALA A 1 72 ? 8.344 -9.933 -7.212 1.00 97.19 72 ALA A CA 1
ATOM 555 C C . ALA A 1 72 ? 8.901 -9.845 -5.778 1.00 97.19 72 ALA A C 1
ATOM 557 O O . ALA A 1 72 ? 8.267 -10.325 -4.842 1.00 97.19 72 ALA A O 1
ATOM 558 N N . GLN A 1 73 ? 10.075 -9.227 -5.588 1.00 97.62 73 GLN A N 1
ATOM 559 C CA . GLN A 1 73 ? 10.600 -8.950 -4.247 1.00 97.62 73 GLN A CA 1
ATOM 560 C C . GLN A 1 73 ? 9.733 -7.934 -3.497 1.00 97.62 73 GLN A C 1
ATOM 562 O O . GLN A 1 73 ? 9.491 -8.111 -2.308 1.00 97.62 73 GLN A O 1
ATOM 567 N N . TYR A 1 74 ? 9.236 -6.899 -4.178 1.00 96.81 74 TYR A N 1
ATOM 568 C CA . TYR A 1 74 ? 8.309 -5.943 -3.577 1.00 96.81 74 TYR A CA 1
ATOM 569 C C . TYR A 1 74 ? 6.984 -6.596 -3.187 1.00 96.81 74 TYR A C 1
ATOM 571 O O . TYR A 1 74 ? 6.507 -6.372 -2.079 1.00 96.81 74 TYR A O 1
ATOM 579 N N . ASP A 1 75 ? 6.436 -7.456 -4.045 1.00 97.00 75 ASP A N 1
ATOM 580 C CA . ASP A 1 75 ? 5.201 -8.174 -3.730 1.00 97.00 75 ASP A CA 1
ATOM 581 C C . ASP A 1 75 ? 5.400 -9.096 -2.513 1.00 97.00 75 ASP A C 1
ATOM 583 O O . ASP A 1 75 ? 4.592 -9.112 -1.584 1.00 97.00 75 ASP A O 1
ATOM 587 N N . ALA A 1 76 ? 6.544 -9.786 -2.442 1.00 97.44 76 ALA A N 1
ATOM 588 C CA . ALA A 1 76 ? 6.910 -10.584 -1.276 1.00 97.44 76 ALA A CA 1
ATOM 589 C C . ALA A 1 76 ? 7.098 -9.735 -0.006 1.00 97.44 76 ALA A C 1
ATOM 591 O O . ALA A 1 76 ? 6.689 -10.176 1.066 1.00 97.44 76 ALA A O 1
ATOM 592 N N . TYR A 1 77 ? 7.679 -8.538 -0.109 1.00 97.31 77 TYR A N 1
ATOM 593 C CA . TYR A 1 77 ? 7.803 -7.589 1.002 1.00 97.31 77 TYR A CA 1
ATOM 594 C C . TYR A 1 77 ? 6.426 -7.145 1.512 1.00 97.31 77 TYR A C 1
ATOM 596 O O . TYR A 1 77 ? 6.173 -7.156 2.718 1.00 97.31 77 TYR A O 1
ATOM 604 N N . VAL A 1 78 ? 5.495 -6.809 0.616 1.00 97.38 78 VAL A N 1
ATOM 605 C CA . VAL A 1 78 ? 4.149 -6.396 1.029 1.00 97.38 78 VAL A CA 1
ATOM 606 C C . VAL A 1 78 ? 3.415 -7.548 1.718 1.00 97.38 78 VAL A C 1
ATOM 608 O O . VAL A 1 78 ? 2.885 -7.366 2.816 1.00 97.38 78 VAL A O 1
ATOM 611 N N . ALA A 1 79 ? 3.451 -8.745 1.133 1.00 96.19 79 ALA A N 1
ATOM 612 C CA . ALA A 1 79 ? 2.742 -9.905 1.664 1.00 96.19 79 ALA A CA 1
ATOM 613 C C . ALA A 1 79 ? 3.341 -10.439 2.976 1.00 96.19 79 ALA A C 1
ATOM 615 O O . ALA A 1 79 ? 2.602 -10.815 3.884 1.00 96.19 79 ALA A O 1
ATOM 616 N N . ASN A 1 80 ? 4.673 -10.488 3.085 1.00 97.25 80 ASN A N 1
ATOM 617 C CA . ASN A 1 80 ? 5.354 -11.164 4.195 1.00 97.25 80 ASN A CA 1
ATOM 618 C C . ASN A 1 80 ? 5.866 -10.215 5.285 1.00 97.25 80 ASN A C 1
ATOM 620 O O . ASN A 1 80 ? 6.207 -10.688 6.367 1.00 97.25 80 ASN A O 1
ATOM 624 N N . GLU A 1 81 ? 5.919 -8.904 5.036 1.00 97.38 81 GLU A N 1
ATOM 625 C CA . GLU A 1 81 ? 6.398 -7.926 6.020 1.00 97.38 81 GLU A CA 1
ATOM 626 C C . GLU A 1 81 ? 5.352 -6.845 6.312 1.00 97.38 81 GLU A C 1
ATOM 628 O O . GLU A 1 81 ? 4.980 -6.659 7.472 1.00 97.38 81 GLU A O 1
ATOM 633 N N . VAL A 1 82 ? 4.818 -6.168 5.287 1.00 97.31 82 VAL A N 1
ATOM 634 C CA . VAL A 1 82 ? 3.865 -5.056 5.489 1.00 97.31 82 VAL A CA 1
ATOM 635 C C . VAL A 1 82 ? 2.532 -5.548 6.040 1.00 97.31 82 VAL A C 1
ATOM 637 O O . VAL A 1 82 ? 2.028 -4.981 7.009 1.00 97.31 82 VAL A O 1
ATOM 640 N N . PHE A 1 83 ? 1.956 -6.599 5.455 1.00 95.19 83 PHE A N 1
ATOM 641 C CA . PHE A 1 83 ? 0.681 -7.138 5.919 1.00 95.19 83 PHE A CA 1
ATOM 642 C C . PHE A 1 83 ? 0.770 -7.626 7.380 1.00 95.19 83 PHE A C 1
ATOM 644 O O . PHE A 1 83 ? -0.026 -7.152 8.197 1.00 95.19 83 PHE A O 1
ATOM 651 N N . PRO A 1 84 ? 1.759 -8.460 7.777 1.00 95.31 84 PRO A N 1
ATOM 652 C CA . PRO A 1 84 ? 1.938 -8.842 9.179 1.00 95.31 84 PRO A CA 1
ATOM 653 C C . PRO A 1 84 ? 2.208 -7.656 10.107 1.00 95.31 84 PRO A C 1
ATOM 655 O O . PRO A 1 84 ? 1.737 -7.642 11.245 1.00 95.31 84 PRO A O 1
ATOM 658 N N . PHE A 1 85 ? 2.935 -6.639 9.633 1.00 96.81 85 PHE A N 1
ATOM 659 C CA . PHE A 1 85 ? 3.126 -5.412 10.395 1.00 96.81 85 PHE A CA 1
ATOM 660 C C . PHE A 1 85 ? 1.787 -4.718 10.678 1.00 96.81 85 PHE A C 1
ATOM 662 O O . PHE A 1 85 ? 1.501 -4.438 11.842 1.00 96.81 85 PHE A O 1
ATOM 669 N N . ILE A 1 86 ? 0.939 -4.493 9.668 1.00 96.75 86 ILE A N 1
ATOM 670 C CA . ILE A 1 86 ? -0.377 -3.857 9.854 1.00 96.75 86 ILE A CA 1
ATOM 671 C C . ILE A 1 86 ? -1.267 -4.695 10.778 1.00 96.75 86 ILE A C 1
ATOM 673 O O . ILE A 1 86 ? -1.873 -4.145 11.699 1.00 96.75 86 ILE A O 1
ATOM 677 N N . ASP A 1 87 ? -1.299 -6.016 10.594 1.00 94.06 87 ASP A N 1
ATOM 678 C CA . ASP A 1 87 ? -2.052 -6.923 11.465 1.00 94.06 87 ASP A CA 1
ATOM 679 C C . ASP A 1 87 ? -1.601 -6.794 12.932 1.00 94.06 87 ASP A C 1
ATOM 681 O O . ASP A 1 87 ? -2.424 -6.575 13.826 1.00 94.06 87 ASP A O 1
ATOM 685 N N . SER A 1 88 ? -0.283 -6.765 13.176 1.00 94.69 88 SER A N 1
ATOM 686 C CA . SER A 1 88 ? 0.285 -6.557 14.517 1.00 94.69 88 SER A CA 1
ATOM 687 C C . SER A 1 88 ? -0.049 -5.190 15.127 1.00 94.69 88 SER A C 1
ATOM 689 O O . SER A 1 88 ? -0.113 -5.065 16.349 1.00 94.69 88 SER A O 1
ATOM 691 N N . GLN A 1 89 ? -0.279 -4.168 14.296 1.00 95.75 89 GLN A N 1
ATOM 692 C CA . GLN A 1 89 ? -0.672 -2.827 14.732 1.00 95.75 89 GLN A CA 1
ATOM 693 C C . GLN A 1 89 ? -2.166 -2.731 15.063 1.00 95.75 89 GLN A C 1
ATOM 695 O O . GLN A 1 89 ? -2.551 -1.878 15.866 1.00 95.75 89 GLN A O 1
ATOM 700 N N . CYS A 1 90 ? -3.006 -3.551 14.429 1.00 94.44 90 CYS A N 1
ATOM 701 C CA . CYS A 1 90 ? -4.458 -3.549 14.609 1.00 94.44 90 CYS A CA 1
ATOM 702 C C . CYS A 1 90 ? -4.933 -4.538 15.681 1.00 94.44 90 CYS A C 1
ATOM 704 O O . CYS A 1 90 ? -5.950 -4.279 16.325 1.00 94.44 90 CYS A O 1
ATOM 706 N N . GLN A 1 91 ? -4.226 -5.659 15.865 1.00 91.25 91 GLN A N 1
ATOM 707 C CA . GLN A 1 91 ? -4.474 -6.681 16.896 1.00 91.25 91 GLN A CA 1
ATOM 708 C C . GLN A 1 91 ? -5.934 -7.162 16.980 1.00 91.25 91 GLN A C 1
ATOM 710 O O . GLN A 1 91 ? -6.413 -7.562 18.040 1.00 91.25 91 GLN A O 1
ATOM 715 N N . THR A 1 92 ? -6.656 -7.114 15.860 1.00 92.38 92 THR A N 1
ATOM 716 C CA . THR A 1 92 ? -8.061 -7.515 15.768 1.00 92.38 92 THR A CA 1
ATOM 717 C C . THR A 1 92 ? -8.145 -8.742 14.864 1.00 92.38 92 THR A C 1
ATOM 719 O O . THR A 1 92 ? -7.987 -8.597 13.653 1.00 92.38 92 THR A O 1
ATOM 722 N N . PRO A 1 93 ? -8.377 -9.949 15.415 1.00 91.38 93 PRO A N 1
ATOM 723 C CA . PRO A 1 93 ? -8.366 -11.176 14.627 1.00 91.38 93 PRO A CA 1
ATOM 724 C C . PRO A 1 93 ? -9.331 -11.123 13.439 1.00 91.38 93 PRO A C 1
ATOM 726 O O . PRO A 1 93 ? -10.527 -10.890 13.612 1.00 91.38 93 PRO A O 1
ATOM 729 N N . GLY A 1 94 ? -8.809 -11.362 12.235 1.00 88.69 94 GLY A N 1
ATOM 730 C CA . GLY A 1 94 ? -9.606 -11.422 11.008 1.00 88.69 94 GLY A CA 1
ATOM 731 C C . GLY A 1 94 ? -10.099 -10.068 10.488 1.00 88.69 94 GLY A C 1
ATOM 732 O O . GLY A 1 94 ? -10.993 -10.046 9.641 1.00 88.69 94 GLY A O 1
ATOM 733 N N . ILE A 1 95 ? -9.554 -8.945 10.970 1.00 93.81 95 ILE A N 1
ATOM 734 C CA . ILE A 1 95 ? -9.859 -7.634 10.394 1.00 93.81 95 ILE A CA 1
ATOM 735 C C . ILE A 1 95 ? -9.363 -7.570 8.944 1.00 93.81 95 ILE A C 1
ATOM 737 O O . ILE A 1 95 ? -8.205 -7.850 8.646 1.00 93.81 95 ILE A O 1
ATOM 741 N N . GLY A 1 96 ? -10.257 -7.216 8.021 1.00 94.69 96 GLY A N 1
ATOM 742 C CA . GLY A 1 96 ? -9.881 -7.017 6.625 1.00 94.69 96 GLY A CA 1
ATOM 743 C C . GLY A 1 96 ? -9.032 -5.757 6.462 1.00 94.69 96 GLY A C 1
ATOM 744 O O . GLY A 1 96 ? -9.381 -4.708 7.006 1.00 94.69 96 GLY A O 1
ATOM 745 N N . ILE A 1 97 ? -7.954 -5.855 5.683 1.00 96.62 97 ILE A N 1
ATOM 746 C CA . ILE A 1 97 ? -7.150 -4.707 5.253 1.00 96.62 97 ILE A CA 1
ATOM 747 C C . ILE A 1 97 ? -7.625 -4.296 3.864 1.00 96.62 97 ILE A C 1
ATOM 749 O O . ILE A 1 97 ? -7.544 -5.077 2.918 1.00 96.62 97 ILE A O 1
ATOM 753 N N . ALA A 1 98 ? -8.142 -3.076 3.745 1.00 97.69 98 ALA A N 1
ATOM 754 C CA . ALA A 1 98 ? -8.484 -2.512 2.448 1.00 97.69 98 ALA A CA 1
ATOM 755 C C . ALA A 1 98 ? -7.219 -1.986 1.761 1.00 97.69 98 ALA A C 1
ATOM 757 O O . ALA A 1 98 ? -6.341 -1.427 2.416 1.00 97.69 98 ALA A O 1
ATOM 758 N N . THR A 1 99 ? -7.137 -2.116 0.443 1.00 97.94 99 THR A N 1
ATOM 759 C CA . THR A 1 99 ? -6.063 -1.521 -0.354 1.00 97.94 99 THR A CA 1
ATOM 760 C C . THR A 1 99 ? -6.566 -0.271 -1.074 1.00 97.94 99 THR A C 1
ATOM 762 O O . THR A 1 99 ? -7.721 -0.181 -1.493 1.00 97.94 99 THR A O 1
ATOM 765 N N . LEU A 1 100 ? -5.697 0.728 -1.190 1.00 97.12 100 LEU A N 1
ATOM 766 C CA . LEU A 1 100 ? -5.968 2.008 -1.835 1.00 97.12 100 LEU A CA 1
ATOM 767 C C . LEU A 1 100 ? -4.791 2.377 -2.732 1.00 97.12 100 LEU A C 1
ATOM 769 O O . LEU A 1 100 ? -3.639 2.285 -2.322 1.00 97.12 100 LEU A O 1
ATOM 773 N N . GLY A 1 101 ? -5.076 2.877 -3.928 1.00 96.62 101 GLY A N 1
ATOM 774 C CA . GLY A 1 101 ? -4.058 3.469 -4.782 1.00 96.62 101 GLY A CA 1
ATOM 775 C C . GLY A 1 101 ? -4.650 4.089 -6.041 1.00 96.62 101 GLY A C 1
ATOM 776 O O . GLY A 1 101 ? -5.795 3.825 -6.407 1.00 96.62 101 GLY A O 1
ATOM 777 N N . ALA A 1 102 ? -3.853 4.922 -6.707 1.00 95.75 102 ALA A N 1
ATOM 778 C CA . ALA A 1 102 ? -4.171 5.533 -7.995 1.00 95.75 102 ALA A CA 1
ATOM 779 C C . ALA A 1 102 ? -3.016 5.302 -8.981 1.00 95.75 102 ALA A C 1
ATOM 781 O O . ALA A 1 102 ? -1.872 5.120 -8.567 1.00 95.75 102 ALA A O 1
ATOM 782 N N . SER A 1 103 ? -3.288 5.322 -10.291 1.00 94.88 103 SER A N 1
ATOM 783 C CA . SER A 1 103 ? -2.264 5.061 -11.319 1.00 94.88 103 SER A CA 1
ATOM 784 C C . SER A 1 103 ? -1.555 3.716 -11.064 1.00 94.88 103 SER A C 1
ATOM 786 O O . SER A 1 103 ? -2.228 2.702 -10.886 1.00 94.88 103 SER A O 1
ATOM 788 N N . LEU A 1 104 ? -0.223 3.680 -10.993 1.00 93.75 104 LEU A N 1
ATOM 789 C CA . LEU A 1 104 ? 0.525 2.479 -10.614 1.00 93.75 104 LEU A CA 1
ATOM 790 C C . LEU A 1 104 ? 0.171 1.967 -9.206 1.00 93.75 104 LEU A C 1
ATOM 792 O O . LEU A 1 104 ? 0.110 0.761 -8.991 1.00 93.75 104 LEU A O 1
ATOM 796 N N . GLY A 1 105 ? -0.159 2.856 -8.272 1.00 96.25 105 GLY A N 1
ATOM 797 C CA . GLY A 1 105 ? -0.668 2.460 -6.963 1.00 96.25 105 GLY A CA 1
ATOM 798 C C . GLY A 1 105 ? -1.981 1.683 -7.058 1.00 96.25 105 GLY A C 1
ATOM 799 O O . GLY A 1 105 ? -2.200 0.769 -6.275 1.00 96.25 105 GLY A O 1
ATOM 800 N N . ALA A 1 106 ? -2.839 1.976 -8.045 1.00 97.06 106 ALA A N 1
ATOM 801 C CA . ALA A 1 106 ? -4.059 1.195 -8.277 1.00 97.06 106 ALA A CA 1
ATOM 802 C C . ALA A 1 106 ? -3.747 -0.208 -8.815 1.00 97.06 106 ALA A C 1
ATOM 804 O O . ALA A 1 106 ? -4.443 -1.163 -8.478 1.00 97.06 106 ALA A O 1
ATOM 805 N N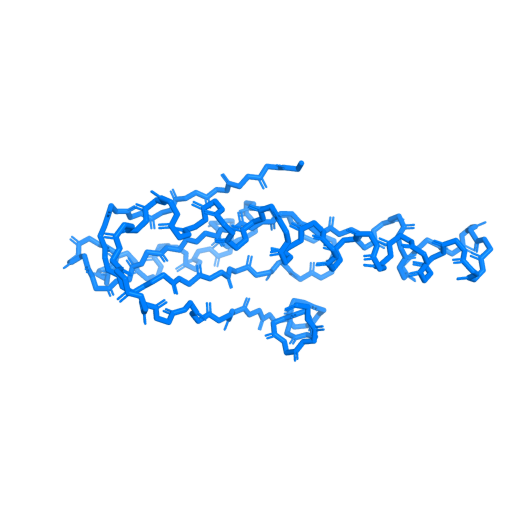 . TYR A 1 107 ? -2.689 -0.343 -9.624 1.00 95.56 107 TYR A N 1
ATOM 806 C CA . TYR A 1 107 ? -2.190 -1.653 -10.038 1.00 95.56 107 TYR A CA 1
ATOM 807 C C . TYR A 1 107 ? -1.730 -2.464 -8.822 1.00 95.56 107 TYR A C 1
ATOM 809 O O . TYR A 1 107 ? -2.188 -3.594 -8.665 1.00 95.56 107 TYR A O 1
ATOM 817 N N . HIS A 1 108 ? -0.909 -1.887 -7.938 1.00 96.50 108 HIS A N 1
ATOM 818 C CA . HIS A 1 108 ? -0.462 -2.580 -6.724 1.00 96.50 108 HIS A CA 1
ATOM 819 C C . HIS A 1 108 ? -1.624 -2.909 -5.790 1.00 96.50 108 HIS A C 1
ATOM 821 O O . HIS A 1 108 ? -1.749 -4.048 -5.364 1.00 96.50 108 HIS A O 1
ATOM 827 N N . ALA A 1 109 ? -2.556 -1.978 -5.574 1.00 97.50 109 ALA A N 1
ATOM 828 C CA . ALA A 1 109 ? -3.735 -2.226 -4.748 1.00 97.50 109 ALA A CA 1
ATOM 829 C C . ALA A 1 109 ? -4.569 -3.437 -5.209 1.00 97.50 109 ALA A C 1
ATOM 831 O O . ALA A 1 109 ? -5.258 -4.041 -4.388 1.00 97.50 109 ALA A O 1
ATOM 832 N N . ALA A 1 110 ? -4.521 -3.782 -6.499 1.00 97.00 110 ALA A N 1
ATOM 833 C CA . ALA A 1 110 ? -5.250 -4.909 -7.069 1.00 97.00 110 ALA A CA 1
ATOM 834 C C . ALA A 1 110 ? -4.413 -6.190 -7.257 1.00 97.00 110 ALA A C 1
ATOM 836 O O . ALA A 1 110 ? -5.008 -7.249 -7.446 1.00 97.00 110 ALA A O 1
ATOM 837 N N . ASN A 1 111 ? -3.076 -6.112 -7.271 1.00 94.00 111 ASN A N 1
ATOM 838 C CA . ASN A 1 111 ? -2.205 -7.219 -7.705 1.00 94.00 111 ASN A CA 1
ATOM 839 C C . ASN A 1 111 ? -1.061 -7.566 -6.742 1.00 94.00 111 ASN A C 1
ATOM 841 O O . ASN A 1 111 ? -0.407 -8.584 -6.965 1.00 94.00 111 ASN A O 1
ATOM 845 N N . THR A 1 112 ? -0.798 -6.730 -5.738 1.00 89.69 112 THR A N 1
ATOM 846 C CA . THR A 1 112 ? 0.287 -6.904 -4.766 1.00 89.69 112 THR A CA 1
ATOM 847 C C . THR A 1 112 ? -0.257 -7.385 -3.424 1.00 89.69 112 THR A C 1
ATOM 849 O O . THR A 1 112 ? -1.331 -6.896 -3.006 1.00 89.69 112 THR A O 1
#

Radius of gyration: 14.44 Å; chains: 1; bounding box: 32×28×35 Å